Protein AF-A0A3M2CXJ6-F1 (afdb_monomer)

pLDDT: mean 92.72, std 13.23, range [37.94, 98.81]

Solvent-accessible surface area (backbone atoms only — not comparable to full-atom values): 7161 Å² total; per-residue (Å²): 132,84,82,73,80,77,73,52,71,66,56,50,36,44,52,50,25,51,58,73,36,70,80,52,50,74,66,39,34,52,48,42,59,43,48,59,60,47,29,74,76,61,33,61,68,56,45,49,51,52,21,53,75,66,29,71,60,44,24,52,55,46,47,53,51,49,18,51,52,35,27,74,78,70,71,37,85,49,70,73,50,70,68,58,48,51,53,52,56,74,72,40,53,72,69,54,46,49,51,52,50,54,49,49,48,59,37,42,58,34,29,30,52,43,26,47,55,56,46,53,55,50,60,57,62,65,74,77,114

Nearest PDB structures (foldseek):
  2zop-assembly3_E-2  TM=8.178E-01  e=4.642E-05  Thermus thermophilus HB8
  2zop-assembly3_C  TM=8.136E-01  e=1.076E-04  Thermus thermophilus HB8
  1us7-assembly1_B  TM=3.721E-01  e=5.343E-01  Homo sapiens

Secondary structure (DSSP, 8-state):
--------HHHHHHHHHHHHTTT--HHHHHHHHHHHHHHHHH-HHHHHHHHHHH-HHHHHHHHHHHHHHHHHHHS--S---HHHHHHHHHTS-HHHHHHHHHHHHHHHHHHHHHHHHHHHHHHHHHTT-

Structure (mmCIF, N/CA/C/O backbone):
data_AF-A0A3M2CXJ6-F1
#
_entry.id   AF-A0A3M2CXJ6-F1
#
loop_
_atom_site.group_PDB
_atom_site.id
_atom_site.type_symbol
_atom_site.label_atom_id
_atom_site.label_alt_id
_atom_site.label_comp_id
_atom_site.label_asym_id
_atom_site.label_entity_id
_atom_site.label_seq_id
_atom_site.pdbx_PDB_ins_code
_atom_site.Cartn_x
_atom_site.Cartn_y
_atom_site.Cartn_z
_atom_site.occupancy
_atom_site.B_iso_or_equiv
_atom_site.auth_seq_id
_atom_site.auth_comp_id
_atom_site.auth_asym_id
_atom_site.auth_atom_id
_atom_site.pdbx_PDB_model_num
ATOM 1 N N . MET A 1 1 ? -12.061 -36.307 -0.368 1.00 37.94 1 MET A N 1
ATOM 2 C CA . MET A 1 1 ? -11.128 -35.264 -0.844 1.00 37.94 1 MET A CA 1
ATOM 3 C C . MET A 1 1 ? -11.850 -33.934 -0.707 1.00 37.94 1 MET A C 1
ATOM 5 O O . MET A 1 1 ? -12.721 -33.657 -1.521 1.00 37.94 1 MET A O 1
ATOM 9 N N . GLU A 1 2 ? -11.607 -33.186 0.371 1.00 43.28 2 GLU A N 1
ATOM 10 C CA . GLU A 1 2 ? -12.202 -31.855 0.546 1.00 43.28 2 GLU A CA 1
ATOM 11 C C . GLU A 1 2 ? -11.704 -30.936 -0.572 1.00 43.28 2 GLU A C 1
ATOM 13 O O . GLU A 1 2 ? -10.521 -30.609 -0.655 1.00 43.28 2 GLU A O 1
ATOM 18 N N . GLN A 1 3 ? -12.611 -30.542 -1.464 1.00 47.91 3 GLN A N 1
ATOM 19 C CA . GLN A 1 3 ? -12.359 -29.476 -2.422 1.00 47.91 3 GLN A CA 1
ATOM 20 C C . GLN A 1 3 ? -12.360 -28.156 -1.645 1.00 47.91 3 GLN A C 1
ATOM 22 O O . GLN A 1 3 ? -13.399 -27.525 -1.470 1.00 47.91 3 GLN A O 1
ATOM 27 N N . GLY A 1 4 ? -11.198 -27.760 -1.122 1.00 53.69 4 GLY A N 1
ATOM 28 C CA . GLY A 1 4 ? -11.028 -26.458 -0.484 1.00 53.69 4 GLY A CA 1
ATOM 29 C C . GLY A 1 4 ? -11.356 -25.348 -1.482 1.00 53.69 4 GLY A C 1
ATOM 30 O O . GLY A 1 4 ? -10.708 -25.229 -2.524 1.00 53.69 4 GLY A O 1
ATOM 31 N N . HIS A 1 5 ? -12.382 -24.549 -1.189 1.00 65.19 5 HIS A N 1
ATOM 32 C CA . HIS A 1 5 ? -12.822 -23.456 -2.051 1.00 65.19 5 HIS A CA 1
ATOM 33 C C . HIS A 1 5 ? -11.686 -22.432 -2.215 1.00 65.19 5 HIS A C 1
ATOM 35 O O . HIS A 1 5 ? -11.360 -21.685 -1.290 1.00 65.19 5 HIS A O 1
ATOM 41 N N . ARG A 1 6 ? -11.043 -22.404 -3.391 1.00 83.19 6 ARG A N 1
ATOM 42 C CA . ARG A 1 6 ? -9.969 -21.446 -3.683 1.00 83.19 6 ARG A CA 1
ATOM 43 C C . ARG A 1 6 ? -10.575 -20.048 -3.763 1.00 83.19 6 ARG A C 1
ATOM 45 O O . ARG A 1 6 ? -11.289 -19.740 -4.712 1.00 83.19 6 ARG A O 1
ATOM 52 N N . LEU A 1 7 ? -10.250 -19.198 -2.789 1.00 91.19 7 LEU A N 1
ATOM 53 C CA . LEU A 1 7 ? -10.690 -17.803 -2.778 1.00 91.19 7 LEU A CA 1
ATOM 54 C C . LEU A 1 7 ? -10.296 -17.090 -4.081 1.00 91.19 7 LEU A C 1
ATOM 56 O O . LEU A 1 7 ? -9.210 -17.301 -4.631 1.00 91.19 7 LEU A O 1
ATOM 60 N N . THR A 1 8 ? -11.156 -16.196 -4.552 1.00 95.75 8 THR A N 1
ATOM 61 C CA . THR A 1 8 ? -10.836 -15.251 -5.629 1.00 95.75 8 THR A CA 1
ATOM 62 C C . THR A 1 8 ? -9.797 -14.227 -5.159 1.00 95.75 8 THR A C 1
ATOM 64 O O . THR A 1 8 ? -9.539 -14.072 -3.963 1.00 95.75 8 THR A O 1
ATOM 67 N N . LEU A 1 9 ? -9.167 -13.506 -6.093 1.00 96.50 9 LEU A N 1
ATOM 68 C CA . LEU A 1 9 ? -8.219 -12.449 -5.722 1.00 96.50 9 LEU A CA 1
ATOM 69 C C . LEU A 1 9 ? -8.905 -11.302 -4.961 1.00 96.50 9 LEU A C 1
ATOM 71 O O . LEU A 1 9 ? -8.332 -10.795 -4.004 1.00 96.50 9 LEU A O 1
ATOM 75 N N . GLU A 1 10 ? -10.143 -10.957 -5.323 1.00 97.50 10 GLU A N 1
ATOM 76 C CA . GLU A 1 10 ? -10.947 -9.967 -4.593 1.00 97.50 10 GLU A CA 1
ATOM 77 C C . GLU A 1 10 ? -11.219 -10.402 -3.150 1.00 97.50 10 GLU A C 1
ATOM 79 O O . GLU A 1 10 ? -10.995 -9.627 -2.225 1.00 97.50 10 GLU A O 1
ATOM 84 N N . GLN A 1 11 ? -11.613 -11.663 -2.935 1.00 97.19 11 GLN A N 1
ATOM 85 C CA . GLN A 1 11 ? -11.812 -12.195 -1.583 1.00 97.19 11 GLN A CA 1
ATOM 86 C C . GLN A 1 11 ? -10.518 -12.168 -0.761 1.00 97.19 11 GLN A C 1
ATOM 88 O O . GLN A 1 11 ? -10.562 -11.820 0.415 1.00 97.19 11 GLN A O 1
ATOM 93 N N . ARG A 1 12 ? -9.361 -12.470 -1.369 1.00 97.38 12 ARG A N 1
ATOM 94 C CA . ARG A 1 12 ? -8.065 -12.367 -0.675 1.00 97.38 12 ARG A CA 1
ATOM 95 C C . ARG A 1 12 ? -7.719 -10.927 -0.293 1.00 97.38 12 ARG A C 1
ATOM 97 O O . ARG A 1 12 ? -7.296 -10.706 0.836 1.00 97.38 12 ARG A O 1
ATOM 104 N N . ARG A 1 13 ? -7.926 -9.956 -1.193 1.00 98.44 13 ARG A N 1
ATOM 105 C CA . ARG A 1 13 ? -7.715 -8.524 -0.901 1.00 98.44 13 ARG A CA 1
ATOM 106 C C . ARG A 1 13 ? -8.597 -8.069 0.255 1.00 98.44 13 ARG A C 1
ATOM 108 O O . ARG A 1 13 ? -8.106 -7.448 1.190 1.00 98.44 13 ARG A O 1
ATOM 115 N N . ALA A 1 14 ? -9.882 -8.419 0.206 1.00 97.75 14 ALA A N 1
ATOM 116 C CA . ALA A 1 14 ? -10.842 -8.098 1.253 1.00 97.75 14 ALA A CA 1
ATOM 117 C C . ALA A 1 14 ? -10.448 -8.719 2.603 1.00 97.75 14 ALA A C 1
ATOM 119 O O . ALA A 1 14 ? -10.467 -8.025 3.618 1.00 97.75 14 ALA A O 1
ATOM 120 N N . GLN A 1 15 ? -10.055 -9.998 2.617 1.00 97.44 15 GLN A N 1
ATOM 121 C CA . GLN A 1 15 ? -9.644 -10.706 3.830 1.00 97.44 15 GLN A CA 1
ATOM 122 C C . GLN A 1 15 ? -8.379 -10.103 4.451 1.00 97.44 15 GLN A C 1
ATOM 124 O O . GLN A 1 15 ? -8.347 -9.878 5.660 1.00 97.44 15 GLN A O 1
ATOM 129 N N . ASP A 1 16 ? -7.355 -9.817 3.644 1.00 98.00 16 ASP A N 1
ATOM 130 C CA . ASP A 1 16 ? -6.119 -9.210 4.140 1.00 98.00 16 ASP A CA 1
ATOM 131 C C . ASP A 1 16 ? -6.369 -7.785 4.654 1.00 98.00 16 ASP A C 1
ATOM 133 O O . ASP A 1 16 ? -6.044 -7.483 5.801 1.00 98.00 16 ASP A O 1
ATOM 137 N N . ALA A 1 17 ? -7.063 -6.945 3.878 1.00 98.12 17 ALA A N 1
ATOM 138 C CA . ALA A 1 17 ? -7.460 -5.603 4.303 1.00 98.12 17 ALA A CA 1
ATOM 139 C C . ALA A 1 17 ? -8.255 -5.622 5.622 1.00 98.12 17 ALA A C 1
ATOM 141 O O . ALA A 1 17 ? -8.004 -4.808 6.514 1.00 98.12 17 ALA A O 1
ATOM 142 N N . TRP A 1 18 ? -9.182 -6.576 5.771 1.00 97.44 18 TRP A N 1
ATOM 143 C CA . TRP A 1 18 ? -9.934 -6.794 7.005 1.00 97.44 18 TRP A CA 1
ATOM 144 C C . TRP A 1 18 ? -9.048 -7.256 8.161 1.00 97.44 18 TRP A C 1
ATOM 146 O O . TRP A 1 18 ? -9.307 -6.886 9.297 1.00 97.44 18 TRP A O 1
ATOM 156 N N . ALA A 1 19 ? -7.998 -8.039 7.943 1.00 96.81 19 ALA A N 1
ATOM 157 C CA . ALA A 1 19 ? -7.074 -8.384 9.022 1.00 96.81 19 ALA A CA 1
ATOM 158 C C . ALA A 1 19 ? -6.225 -7.166 9.434 1.00 96.81 19 ALA A C 1
ATOM 160 O O . ALA A 1 19 ? -6.147 -6.824 10.614 1.00 96.81 19 ALA A O 1
ATOM 161 N N . LYS A 1 20 ? -5.638 -6.459 8.461 1.00 96.38 20 LYS A N 1
ATOM 162 C CA . LYS A 1 20 ? -4.698 -5.353 8.698 1.00 96.38 20 LYS A CA 1
ATOM 163 C C . LYS A 1 20 ? -5.314 -4.159 9.427 1.00 96.38 20 LYS A C 1
ATOM 165 O O . LYS A 1 20 ? -4.639 -3.541 10.249 1.00 96.38 20 LYS A O 1
ATOM 170 N N . CYS A 1 21 ? -6.592 -3.861 9.182 1.00 96.38 21 CYS A N 1
ATOM 171 C CA . CYS A 1 21 ? -7.261 -2.706 9.782 1.00 96.38 21 CYS A CA 1
ATOM 172 C C . CYS A 1 21 ? -7.885 -2.965 11.168 1.00 96.38 21 CYS A C 1
ATOM 174 O O . CYS A 1 21 ? -8.658 -2.137 11.651 1.00 96.38 21 CYS A O 1
ATOM 176 N N . GLN A 1 22 ? -7.600 -4.101 11.824 1.00 94.81 22 GLN A N 1
ATOM 177 C CA . GLN A 1 22 ? -8.232 -4.484 13.100 1.00 94.81 22 GLN A CA 1
ATOM 178 C C . GLN A 1 22 ? -8.090 -3.428 14.195 1.00 94.81 22 GLN A C 1
ATOM 180 O O . GLN A 1 22 ? -9.060 -3.144 14.894 1.00 94.81 22 GLN A O 1
ATOM 185 N N . GLN A 1 23 ? -6.915 -2.815 14.298 1.00 91.31 23 GLN A N 1
ATOM 186 C CA . GLN A 1 23 ? -6.594 -1.839 15.340 1.00 91.31 23 GLN A CA 1
ATOM 187 C C . GLN A 1 23 ? -6.500 -0.404 14.809 1.00 91.31 23 GLN A C 1
ATOM 189 O O . GLN A 1 23 ? -6.047 0.491 15.514 1.00 91.31 23 GLN A O 1
ATOM 194 N N . TYR A 1 24 ? -6.933 -0.157 13.570 1.00 96.44 24 TYR A N 1
ATOM 195 C CA . TYR A 1 24 ? -6.828 1.170 12.967 1.00 96.44 24 TYR A CA 1
ATOM 196 C C . TYR A 1 24 ? -7.587 2.217 13.779 1.00 96.44 24 TYR A C 1
ATOM 198 O O . TYR A 1 24 ? -8.724 2.006 14.182 1.00 96.44 24 TYR A O 1
ATOM 206 N N . THR A 1 25 ? -6.984 3.375 13.988 1.00 95.38 25 THR A N 1
ATOM 207 C CA . THR A 1 25 ? -7.684 4.558 14.506 1.00 95.38 25 THR A CA 1
ATOM 208 C C . THR A 1 25 ? -8.257 5.383 13.350 1.00 95.38 25 THR A C 1
ATOM 210 O O . THR A 1 25 ? -8.008 5.096 12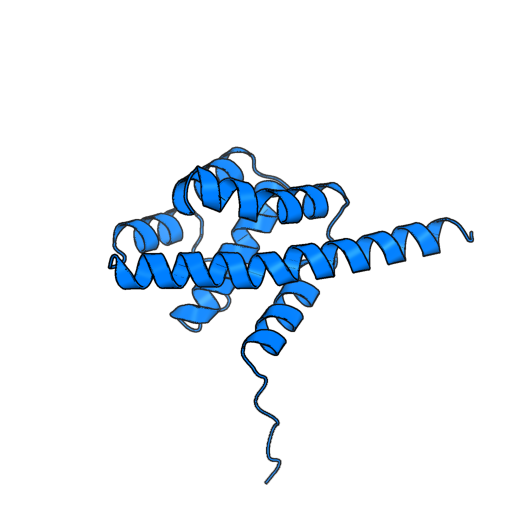.175 1.00 95.38 25 THR A O 1
ATOM 213 N N . LYS A 1 26 ? -8.989 6.454 13.670 1.00 95.12 26 LYS A N 1
ATOM 214 C CA . LYS A 1 26 ? -9.473 7.429 12.680 1.00 95.12 26 LYS A CA 1
ATOM 215 C C . LYS A 1 26 ? -8.345 8.000 11.809 1.00 95.12 26 LYS A C 1
ATOM 217 O O . LYS A 1 26 ? -8.548 8.227 10.620 1.00 95.12 26 LYS A O 1
ATOM 222 N N . GLU A 1 27 ? -7.153 8.177 12.378 1.00 97.19 27 GLU A N 1
ATOM 223 C CA . GLU A 1 27 ? -5.965 8.631 11.649 1.00 97.19 27 GLU A CA 1
ATOM 224 C C . GLU A 1 27 ? -5.581 7.655 10.527 1.00 97.19 27 GLU A C 1
ATOM 226 O O . GLU A 1 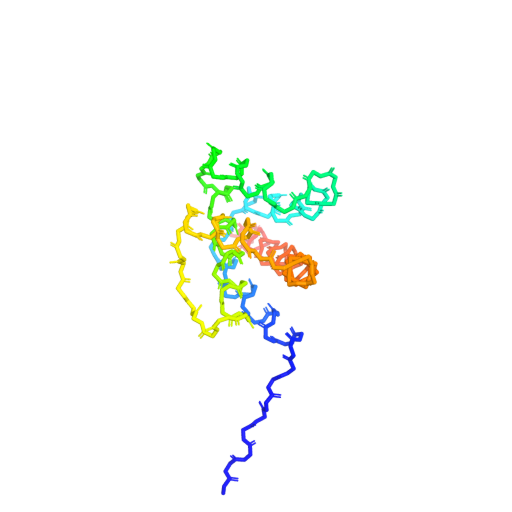27 ? -5.488 8.050 9.366 1.00 97.19 27 GLU A O 1
ATOM 231 N N . HIS A 1 28 ? -5.479 6.361 10.841 1.00 98.31 28 HIS A N 1
ATOM 232 C CA . HIS A 1 28 ? -5.169 5.317 9.862 1.00 98.31 28 HIS A CA 1
ATOM 233 C C . HIS A 1 28 ? -6.223 5.238 8.746 1.00 98.31 28 HIS A C 1
ATOM 235 O O . HIS A 1 28 ? -5.885 5.064 7.577 1.00 98.31 28 HIS A O 1
ATOM 241 N N . VAL A 1 29 ? -7.510 5.402 9.085 1.00 97.56 29 VAL A N 1
ATOM 242 C CA . VAL A 1 29 ? -8.603 5.440 8.095 1.00 97.56 29 VAL A CA 1
ATOM 243 C C . VAL A 1 29 ? -8.439 6.616 7.136 1.00 97.56 29 VAL A C 1
ATOM 245 O O . VAL A 1 29 ? -8.606 6.447 5.928 1.00 97.56 29 VAL A O 1
ATOM 248 N N . ASN A 1 30 ? -8.121 7.804 7.655 1.00 98.12 30 ASN A N 1
ATOM 249 C CA . ASN A 1 30 ? -7.925 8.996 6.831 1.00 98.12 30 ASN A CA 1
ATOM 250 C C . ASN A 1 30 ? -6.741 8.819 5.875 1.00 98.12 30 ASN A C 1
ATOM 252 O O . ASN A 1 30 ? -6.863 9.138 4.693 1.00 98.12 30 ASN A O 1
ATOM 256 N N . ILE A 1 31 ? -5.647 8.224 6.353 1.00 98.62 31 ILE A N 1
ATOM 257 C CA . ILE A 1 31 ? -4.487 7.880 5.523 1.00 98.62 31 ILE A CA 1
ATOM 258 C C . ILE A 1 31 ? -4.895 6.886 4.431 1.00 98.62 31 ILE A C 1
ATOM 260 O O . ILE A 1 31 ? -4.715 7.171 3.249 1.00 98.62 31 ILE A O 1
ATOM 264 N N . ALA A 1 32 ? -5.540 5.769 4.785 1.00 98.19 32 ALA A N 1
ATOM 265 C CA . ALA A 1 32 ? -5.995 4.766 3.818 1.00 98.19 32 ALA A CA 1
ATOM 266 C C . ALA A 1 32 ? -6.941 5.345 2.744 1.00 98.19 32 ALA A C 1
ATOM 268 O O . ALA A 1 32 ? -6.926 4.901 1.595 1.00 98.19 32 ALA A O 1
ATOM 269 N N . LYS A 1 33 ? -7.753 6.355 3.091 1.00 98.00 33 LYS A N 1
ATOM 270 C CA . LYS A 1 33 ? -8.598 7.093 2.137 1.00 98.00 33 LYS A CA 1
ATOM 271 C C . LYS A 1 33 ? -7.795 8.009 1.210 1.00 98.00 33 LYS A C 1
ATOM 273 O O . LYS A 1 33 ? -8.184 8.151 0.052 1.00 98.00 33 LYS A O 1
ATOM 278 N N . ALA A 1 34 ? -6.716 8.614 1.701 1.00 98.31 34 ALA A N 1
ATOM 279 C CA . ALA A 1 34 ? -5.901 9.574 0.961 1.00 98.31 34 ALA A CA 1
ATOM 280 C C . ALA A 1 34 ? -4.901 8.911 -0.003 1.00 98.31 34 ALA A C 1
ATOM 282 O O . ALA A 1 34 ? -4.712 9.408 -1.115 1.00 98.31 34 ALA A O 1
ATOM 283 N N . LEU A 1 35 ? -4.294 7.780 0.383 1.00 98.38 35 LEU A N 1
ATOM 284 C CA . LEU A 1 35 ? -3.209 7.151 -0.383 1.00 98.38 35 LEU A CA 1
ATOM 285 C C . LEU A 1 35 ? -3.528 6.895 -1.868 1.00 98.38 35 LEU A C 1
ATOM 287 O O . LEU A 1 35 ? -2.665 7.199 -2.687 1.00 98.38 35 LEU A O 1
ATOM 291 N N . PRO A 1 36 ? -4.723 6.416 -2.277 1.00 98.38 36 PRO A N 1
ATOM 292 C CA . PRO A 1 36 ? -5.024 6.247 -3.699 1.00 98.38 36 PRO A CA 1
ATOM 293 C C . PRO A 1 36 ? -4.891 7.548 -4.503 1.00 98.38 36 PRO A C 1
ATOM 295 O O . PRO A 1 36 ? -4.299 7.555 -5.575 1.00 98.38 36 PRO A O 1
ATOM 298 N N . ALA A 1 37 ? -5.396 8.669 -3.987 1.00 98.31 37 ALA A N 1
ATOM 299 C CA . ALA A 1 37 ? -5.283 9.941 -4.696 1.00 98.31 37 ALA A CA 1
ATOM 300 C C . ALA A 1 37 ? -3.821 10.412 -4.771 1.00 98.31 37 ALA A C 1
ATOM 302 O O . ALA A 1 37 ? -3.374 10.866 -5.820 1.00 98.31 37 ALA A O 1
ATOM 303 N N . LEU A 1 38 ? -3.057 10.239 -3.688 1.00 98.50 38 LEU A N 1
ATOM 304 C CA . LEU A 1 38 ? -1.634 10.583 -3.663 1.00 98.50 38 LEU A CA 1
ATOM 305 C C . LEU A 1 38 ? -0.827 9.744 -4.665 1.00 98.50 38 LEU A C 1
ATOM 307 O O . LEU A 1 38 ? -0.025 10.293 -5.414 1.00 98.50 38 LEU A O 1
ATOM 311 N N . ILE A 1 39 ? -1.071 8.429 -4.736 1.00 98.62 39 ILE A N 1
ATOM 312 C CA . ILE A 1 39 ? -0.364 7.536 -5.671 1.00 98.62 39 ILE A CA 1
ATOM 313 C C . ILE A 1 39 ? -0.702 7.910 -7.113 1.00 98.62 39 ILE A C 1
ATOM 315 O O . ILE A 1 39 ? 0.177 7.891 -7.968 1.00 98.62 39 ILE A O 1
ATOM 319 N N . MET A 1 40 ? -1.952 8.279 -7.392 1.00 97.56 40 MET A N 1
ATOM 320 C CA . MET A 1 40 ? -2.366 8.713 -8.726 1.00 97.56 40 MET A CA 1
ATOM 321 C C . MET A 1 40 ? -1.656 9.999 -9.174 1.00 97.56 40 MET A C 1
ATOM 323 O O . MET A 1 40 ? -1.319 10.120 -10.347 1.00 97.56 40 MET A O 1
ATOM 327 N N . ASN A 1 41 ? -1.404 10.932 -8.252 1.00 97.88 41 ASN A N 1
ATOM 328 C CA . ASN A 1 41 ? -0.822 12.239 -8.569 1.00 97.88 41 ASN A CA 1
ATOM 329 C C . ASN A 1 41 ? 0.715 12.249 -8.564 1.00 97.88 41 ASN A C 1
ATOM 331 O O . ASN A 1 41 ? 1.323 12.996 -9.324 1.00 97.88 41 ASN A O 1
ATOM 335 N N . SER A 1 42 ? 1.338 11.444 -7.702 1.00 97.25 42 SER A N 1
ATOM 336 C CA . SER A 1 42 ? 2.785 11.493 -7.432 1.00 97.25 42 SER A CA 1
ATOM 337 C C . SER A 1 42 ? 3.508 10.169 -7.708 1.00 97.25 42 SER A C 1
ATOM 339 O O . SER A 1 42 ? 4.734 10.115 -7.742 1.00 97.25 42 SER A O 1
ATOM 341 N N . GLY A 1 43 ? 2.772 9.083 -7.941 1.00 97.94 43 GLY A N 1
ATOM 342 C CA . GLY A 1 43 ? 3.329 7.750 -8.155 1.00 97.94 43 GLY A CA 1
ATOM 343 C C . GLY A 1 43 ? 3.588 6.976 -6.859 1.00 97.94 43 GLY A C 1
ATOM 344 O O . GLY A 1 43 ? 3.737 7.536 -5.773 1.00 97.94 43 GLY A O 1
ATOM 345 N N . LEU A 1 44 ? 3.644 5.646 -6.982 1.00 98.62 44 LEU A N 1
ATOM 346 C CA . LEU A 1 44 ? 3.741 4.725 -5.845 1.00 98.62 44 LEU A CA 1
ATOM 347 C C . LEU A 1 44 ? 4.991 4.972 -4.992 1.00 98.62 44 LEU A C 1
ATOM 349 O O . LEU A 1 44 ? 4.885 5.109 -3.776 1.00 98.62 44 LEU A O 1
ATOM 353 N N . MET A 1 45 ? 6.162 5.059 -5.624 1.00 98.50 45 MET A N 1
ATOM 354 C CA . MET A 1 45 ? 7.436 5.221 -4.917 1.00 98.50 45 MET A CA 1
ATOM 355 C C . MET A 1 45 ? 7.508 6.512 -4.096 1.00 98.50 45 MET A C 1
ATOM 357 O O . MET A 1 45 ? 7.923 6.471 -2.940 1.00 98.50 45 MET A O 1
ATOM 361 N N . GLN A 1 46 ? 7.061 7.644 -4.651 1.00 98.62 46 GLN A N 1
ATOM 362 C CA . GLN A 1 46 ? 7.080 8.925 -3.932 1.00 98.62 46 GLN A CA 1
ATOM 363 C C . GLN A 1 46 ? 6.168 8.889 -2.703 1.00 98.62 46 GLN A C 1
ATOM 365 O O . GLN A 1 46 ? 6.533 9.382 -1.640 1.00 98.62 46 GLN A O 1
ATOM 370 N N . VAL A 1 47 ? 5.001 8.251 -2.819 1.00 98.75 47 VAL A N 1
ATOM 371 C CA . VAL A 1 47 ? 4.066 8.122 -1.697 1.00 98.75 47 VAL A CA 1
ATOM 372 C C . VAL A 1 47 ? 4.587 7.177 -0.620 1.00 98.75 47 VAL A C 1
ATOM 374 O O . VAL A 1 47 ? 4.411 7.461 0.563 1.00 98.75 47 VAL A O 1
ATOM 377 N N . LEU A 1 48 ? 5.248 6.078 -0.995 1.00 98.69 48 LEU A N 1
ATOM 378 C CA . LEU A 1 48 ? 5.891 5.193 -0.022 1.00 98.69 48 LEU A CA 1
ATOM 379 C C . LEU A 1 48 ? 7.013 5.916 0.732 1.00 98.69 48 LEU A C 1
ATOM 381 O O . LEU A 1 48 ? 7.084 5.787 1.951 1.00 98.69 48 LEU A O 1
ATOM 385 N N . ALA A 1 49 ? 7.830 6.715 0.038 1.00 98.69 49 ALA A N 1
ATOM 386 C CA . ALA A 1 49 ? 8.863 7.538 0.666 1.00 98.69 49 ALA A CA 1
ATOM 387 C C . ALA A 1 49 ? 8.267 8.579 1.626 1.00 98.69 49 ALA A C 1
ATOM 389 O O . ALA A 1 49 ? 8.705 8.680 2.769 1.00 98.69 49 ALA A O 1
ATOM 390 N N . PHE A 1 50 ? 7.209 9.277 1.204 1.00 98.62 50 PHE A N 1
ATOM 391 C CA . PHE A 1 50 ? 6.474 10.212 2.058 1.00 98.62 50 PHE A CA 1
ATOM 392 C C . PHE A 1 50 ? 5.933 9.539 3.327 1.00 98.62 50 PHE A C 1
ATOM 394 O O . PHE A 1 50 ? 6.056 10.083 4.423 1.00 98.62 50 PHE A O 1
ATOM 401 N N . CYS A 1 51 ? 5.335 8.350 3.204 1.00 98.69 51 CYS A N 1
ATOM 402 C CA . CYS A 1 51 ? 4.801 7.640 4.365 1.00 98.69 51 CYS A CA 1
ATOM 403 C C . CYS A 1 51 ? 5.906 7.211 5.334 1.00 98.69 51 CYS A C 1
ATOM 405 O O . CYS A 1 51 ? 5.720 7.322 6.546 1.00 98.69 51 CYS A O 1
ATOM 407 N N . HIS A 1 52 ? 7.042 6.768 4.794 1.00 98.56 52 HIS A N 1
ATOM 408 C CA . HIS A 1 52 ? 8.204 6.380 5.579 1.00 98.56 52 HIS A CA 1
ATOM 409 C C . HIS A 1 52 ? 8.784 7.565 6.356 1.00 98.56 52 HIS A C 1
ATOM 411 O O . HIS A 1 52 ? 8.998 7.457 7.560 1.00 98.56 52 HIS A O 1
ATOM 417 N N . GLU A 1 53 ? 8.939 8.721 5.703 1.00 98.38 53 GLU A N 1
ATOM 418 C CA . GLU A 1 53 ? 9.387 9.961 6.349 1.00 98.38 53 GLU A CA 1
ATOM 419 C C . GLU A 1 53 ? 8.424 10.412 7.459 1.00 98.38 53 GLU A C 1
ATOM 421 O O . GLU A 1 53 ? 8.854 10.840 8.530 1.00 98.38 53 GLU A O 1
ATOM 426 N N . LYS A 1 54 ? 7.108 10.294 7.235 1.00 98.00 54 LYS A N 1
ATOM 427 C CA . LYS A 1 54 ? 6.096 10.648 8.241 1.00 98.00 54 LYS A CA 1
ATOM 428 C C . LYS A 1 54 ? 6.073 9.708 9.445 1.00 98.00 54 LYS A C 1
ATOM 430 O O . LYS A 1 54 ? 5.691 10.150 10.529 1.00 98.00 54 LYS A O 1
ATOM 435 N N . GLY A 1 55 ? 6.443 8.440 9.275 1.00 97.81 55 GLY A N 1
ATOM 436 C CA . GLY A 1 55 ? 6.401 7.451 10.348 1.00 97.81 55 GLY A CA 1
ATOM 437 C C . GLY A 1 55 ? 4.982 7.182 10.874 1.00 97.81 55 GLY A C 1
ATOM 438 O O . GLY A 1 55 ? 3.972 7.461 10.219 1.00 97.81 55 GLY A O 1
ATOM 439 N N . GLY A 1 56 ? 4.898 6.615 12.080 1.00 97.94 56 GLY A N 1
ATOM 440 C CA . GLY A 1 56 ? 3.639 6.419 12.807 1.00 97.94 56 GLY A CA 1
ATOM 441 C C . GLY A 1 56 ? 2.557 5.701 11.991 1.00 97.94 56 GLY A C 1
ATOM 442 O O . GLY A 1 56 ? 2.809 4.671 11.363 1.00 97.94 56 GLY A O 1
ATOM 443 N N . ALA A 1 57 ? 1.344 6.260 11.984 1.00 98.06 57 ALA A N 1
ATOM 444 C CA . ALA A 1 57 ? 0.211 5.697 11.252 1.00 98.06 57 ALA A CA 1
ATOM 445 C C . ALA A 1 57 ? 0.436 5.655 9.727 1.00 98.06 57 ALA A C 1
ATOM 447 O O . ALA A 1 57 ? -0.082 4.755 9.065 1.00 98.06 57 ALA A O 1
ATO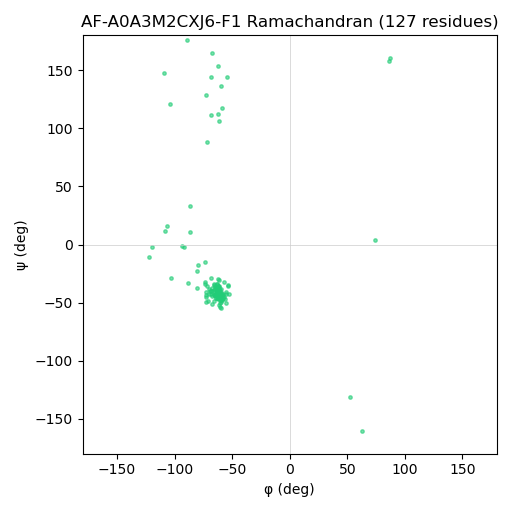M 448 N N . HIS A 1 58 ? 1.216 6.590 9.164 1.00 98.62 58 HIS A N 1
ATOM 449 C CA . HIS A 1 58 ? 1.527 6.594 7.731 1.00 98.62 58 HIS A CA 1
ATOM 450 C C . HIS A 1 58 ? 2.394 5.396 7.370 1.00 98.62 58 HIS A C 1
ATOM 452 O O . HIS A 1 58 ? 2.046 4.627 6.471 1.00 98.62 58 HIS A O 1
ATOM 458 N N . GLU A 1 59 ? 3.486 5.211 8.110 1.00 98.31 59 GLU A N 1
ATOM 459 C CA . GLU A 1 59 ? 4.402 4.106 7.859 1.00 98.31 59 GLU A CA 1
ATOM 460 C C . GLU A 1 59 ? 3.748 2.754 8.143 1.00 98.31 59 GLU A C 1
ATOM 462 O O . GLU A 1 59 ? 3.975 1.811 7.394 1.00 98.31 59 GLU A O 1
ATOM 467 N N . LEU A 1 60 ? 2.863 2.646 9.142 1.00 98.44 60 LEU A N 1
ATOM 468 C CA . LEU A 1 60 ? 2.135 1.398 9.379 1.00 98.44 60 LEU A CA 1
ATOM 469 C C . LEU A 1 60 ? 1.248 1.013 8.183 1.00 98.44 60 LEU A C 1
ATOM 471 O O . LEU A 1 60 ? 1.268 -0.137 7.740 1.00 98.44 60 LEU A O 1
ATOM 475 N N . VAL A 1 61 ? 0.477 1.959 7.635 1.00 98.56 61 VAL A N 1
ATOM 476 C CA . VAL A 1 61 ? -0.373 1.697 6.460 1.00 98.56 61 VAL A CA 1
ATOM 477 C C . VAL A 1 61 ? 0.492 1.349 5.240 1.00 98.56 61 VAL A C 1
ATOM 479 O O . VAL A 1 61 ? 0.182 0.401 4.513 1.00 98.56 61 VAL A O 1
ATOM 482 N N . ALA A 1 62 ? 1.600 2.068 5.031 1.00 98.50 62 ALA A N 1
ATOM 483 C CA . ALA A 1 62 ? 2.528 1.812 3.932 1.00 98.50 62 ALA A CA 1
ATOM 484 C C . ALA A 1 62 ? 3.231 0.453 4.059 1.00 98.50 62 ALA A C 1
ATOM 486 O O . ALA A 1 62 ? 3.292 -0.296 3.087 1.00 98.50 62 ALA A O 1
ATOM 487 N N . GLN A 1 63 ? 3.693 0.083 5.253 1.00 98.62 63 GLN A N 1
ATOM 488 C CA . GLN A 1 63 ? 4.252 -1.234 5.546 1.00 98.62 63 GLN A CA 1
ATOM 489 C C . GLN A 1 63 ? 3.260 -2.346 5.201 1.00 98.62 63 GLN A C 1
ATOM 491 O O . GLN A 1 63 ? 3.622 -3.324 4.551 1.00 98.62 63 GLN A O 1
ATOM 496 N N . GLN A 1 64 ? 1.997 -2.211 5.603 1.00 98.56 64 GLN A N 1
ATOM 497 C CA . GLN A 1 64 ? 0.986 -3.228 5.316 1.00 98.56 64 GLN A CA 1
ATOM 498 C C . GLN A 1 64 ? 0.710 -3.363 3.813 1.00 98.56 64 GLN A C 1
ATOM 500 O O . GLN A 1 64 ? 0.558 -4.485 3.327 1.00 98.56 64 GLN A O 1
ATOM 505 N N . LEU A 1 65 ? 0.746 -2.252 3.069 1.00 98.69 65 LEU A N 1
ATOM 506 C CA . LEU A 1 65 ? 0.715 -2.275 1.608 1.00 98.69 65 LEU A CA 1
ATOM 507 C C . LEU A 1 65 ? 1.937 -3.009 1.026 1.00 98.69 65 LEU A C 1
ATOM 509 O O . LEU A 1 65 ? 1.766 -3.871 0.164 1.00 98.69 65 LEU A O 1
ATOM 513 N N . ARG A 1 66 ? 3.158 -2.727 1.507 1.00 98.50 66 ARG A N 1
ATOM 514 C CA . ARG A 1 66 ? 4.383 -3.425 1.063 1.00 98.50 66 ARG A CA 1
ATOM 515 C C . ARG A 1 66 ? 4.300 -4.931 1.316 1.00 98.50 66 ARG A C 1
ATOM 517 O O . ARG A 1 66 ? 4.620 -5.712 0.423 1.00 98.50 66 ARG A O 1
ATOM 524 N N . ILE A 1 67 ? 3.802 -5.341 2.485 1.00 98.56 67 ILE A N 1
ATOM 525 C CA . ILE A 1 67 ? 3.577 -6.754 2.830 1.00 98.56 67 ILE A CA 1
ATOM 526 C C . ILE A 1 67 ? 2.599 -7.410 1.845 1.00 98.56 67 ILE A C 1
ATOM 528 O O . ILE A 1 67 ? 2.899 -8.484 1.322 1.00 98.56 67 ILE A O 1
ATOM 532 N N . TRP A 1 68 ? 1.457 -6.772 1.555 1.00 98.56 68 TRP A N 1
ATOM 533 C CA . TRP A 1 68 ? 0.484 -7.303 0.594 1.00 98.56 68 TRP A CA 1
ATOM 534 C C . TRP A 1 68 ? 1.098 -7.486 -0.798 1.00 98.56 68 TRP A C 1
ATOM 536 O O . TRP A 1 68 ? 0.945 -8.540 -1.420 1.00 98.56 68 TRP A O 1
ATOM 546 N N . LEU A 1 69 ? 1.821 -6.476 -1.283 1.00 98.44 69 LEU A 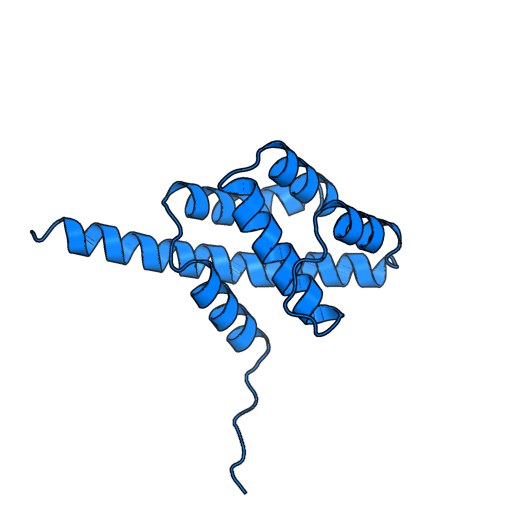N 1
ATOM 547 C CA . LEU A 1 69 ? 2.460 -6.518 -2.596 1.00 98.44 69 LEU A CA 1
ATOM 548 C C . LEU A 1 69 ? 3.542 -7.605 -2.648 1.00 98.44 69 LEU A C 1
ATOM 550 O O . LEU A 1 69 ? 3.573 -8.392 -3.594 1.00 98.44 69 LEU A O 1
ATOM 554 N N . ASN A 1 70 ? 4.366 -7.730 -1.607 1.00 97.81 70 ASN A N 1
ATOM 555 C CA . ASN A 1 70 ? 5.367 -8.790 -1.529 1.00 97.81 70 ASN A CA 1
ATOM 556 C C . ASN A 1 70 ? 4.723 -10.185 -1.538 1.00 97.81 70 ASN A C 1
ATOM 558 O O . ASN A 1 70 ? 5.155 -11.072 -2.274 1.00 97.81 70 ASN A O 1
ATOM 562 N N . TYR A 1 71 ? 3.625 -10.372 -0.804 1.00 97.38 71 TYR A N 1
ATOM 563 C CA . TYR A 1 71 ? 2.872 -11.621 -0.846 1.00 97.38 71 TYR A CA 1
ATOM 564 C C . TYR A 1 71 ? 2.310 -11.892 -2.245 1.00 97.38 71 TYR A C 1
ATOM 566 O O . TYR A 1 71 ? 2.400 -13.010 -2.755 1.00 97.38 71 TYR A O 1
ATOM 574 N N . ARG A 1 72 ? 1.758 -10.870 -2.902 1.00 97.44 72 ARG A N 1
ATOM 575 C CA . ARG A 1 72 ? 1.088 -11.020 -4.193 1.00 97.44 72 ARG A CA 1
ATOM 576 C C . ARG A 1 72 ? 2.032 -11.395 -5.332 1.00 97.44 72 ARG A C 1
ATOM 578 O O . ARG A 1 72 ? 1.605 -12.146 -6.216 1.00 97.44 72 ARG A O 1
ATOM 585 N N . PHE A 1 73 ? 3.243 -10.848 -5.337 1.00 96.44 73 PHE A N 1
ATOM 586 C CA . PHE A 1 73 ? 4.200 -11.017 -6.433 1.00 96.44 73 PHE A CA 1
ATOM 587 C C . PHE A 1 73 ? 5.310 -12.025 -6.114 1.00 96.44 73 PHE A C 1
ATOM 589 O O . PHE A 1 73 ? 5.758 -12.715 -7.022 1.00 96.44 73 PHE A O 1
ATOM 596 N N . ASN A 1 74 ? 5.670 -12.193 -4.837 1.00 95.44 74 ASN A N 1
ATOM 597 C CA . ASN A 1 74 ? 6.769 -13.065 -4.405 1.00 95.44 74 ASN A CA 1
ATOM 598 C C . ASN A 1 74 ? 6.324 -14.199 -3.461 1.00 95.44 74 ASN A C 1
ATOM 600 O O . ASN A 1 74 ? 7.144 -15.009 -3.037 1.00 95.44 74 ASN A O 1
ATOM 604 N N . GLY A 1 75 ? 5.040 -14.268 -3.086 1.00 93.81 75 GLY A N 1
ATOM 605 C CA . GLY A 1 75 ? 4.499 -15.317 -2.212 1.00 93.81 75 GLY A CA 1
ATOM 606 C C . GLY A 1 75 ? 4.884 -15.192 -0.732 1.00 93.81 75 GLY A C 1
ATOM 607 O O . GLY A 1 75 ? 4.521 -16.055 0.065 1.00 93.81 75 GLY A O 1
ATOM 608 N N . SER A 1 76 ? 5.590 -14.126 -0.340 1.00 93.56 76 SER A N 1
ATOM 609 C CA . SER A 1 76 ? 6.095 -13.926 1.022 1.00 93.56 76 SER A CA 1
ATOM 610 C C . SER A 1 76 ? 5.269 -12.898 1.794 1.00 93.56 76 SER A C 1
ATOM 612 O O . SER A 1 76 ? 5.189 -11.738 1.409 1.00 93.56 76 SER A O 1
ATOM 614 N N . ASN A 1 77 ? 4.689 -13.301 2.928 1.00 92.50 77 ASN A N 1
ATOM 615 C CA . ASN A 1 77 ? 3.909 -12.419 3.811 1.00 92.50 77 ASN A CA 1
ATOM 616 C C . ASN A 1 77 ? 4.787 -11.666 4.835 1.00 92.50 77 ASN A C 1
ATOM 618 O O . ASN A 1 77 ? 4.388 -11.454 5.980 1.00 92.50 77 ASN A O 1
ATOM 622 N N . ARG A 1 78 ? 6.021 -11.328 4.454 1.00 93.69 78 ARG A N 1
ATOM 623 C CA . ARG A 1 78 ? 6.973 -10.573 5.282 1.00 93.69 78 ARG A CA 1
ATOM 624 C C . ARG A 1 78 ? 7.154 -9.174 4.711 1.00 93.69 78 ARG A C 1
ATOM 626 O O . ARG A 1 78 ? 7.103 -9.001 3.492 1.00 93.69 78 ARG A O 1
ATOM 633 N N . ASP A 1 79 ? 7.398 -8.200 5.583 1.00 94.00 79 ASP A N 1
ATOM 634 C CA . ASP A 1 79 ? 7.882 -6.895 5.136 1.00 94.00 79 ASP A CA 1
ATOM 635 C C . ASP A 1 79 ? 9.342 -7.055 4.706 1.00 94.00 79 ASP A C 1
ATOM 637 O O . ASP A 1 79 ? 10.146 -7.612 5.454 1.00 94.00 79 ASP A O 1
ATOM 641 N N . LEU A 1 80 ? 9.671 -6.598 3.498 1.00 92.25 80 LEU A N 1
ATOM 642 C CA . LEU A 1 80 ? 11.062 -6.520 3.044 1.00 92.25 80 LEU A CA 1
ATOM 643 C C . LEU A 1 80 ? 11.807 -5.370 3.738 1.00 92.25 80 LEU A C 1
ATOM 645 O O . LEU A 1 80 ? 13.032 -5.332 3.712 1.00 92.25 80 LEU A O 1
ATOM 649 N N . GLY A 1 81 ? 11.069 -4.452 4.367 1.00 96.75 81 GLY A N 1
ATOM 650 C CA . GLY A 1 81 ? 11.585 -3.172 4.818 1.00 96.75 81 GLY A CA 1
ATOM 651 C C . GLY A 1 81 ? 11.493 -2.133 3.705 1.00 96.75 81 GLY A C 1
ATOM 652 O O . GLY A 1 81 ? 11.334 -2.458 2.526 1.00 96.75 81 GLY A O 1
ATOM 653 N N . PHE A 1 82 ? 11.552 -0.861 4.093 1.00 97.88 82 PHE A N 1
ATOM 654 C CA . PHE A 1 82 ? 11.395 0.254 3.164 1.00 97.88 82 PHE A CA 1
ATOM 655 C C . PHE A 1 82 ? 12.458 0.239 2.054 1.00 97.88 82 PHE A C 1
ATOM 657 O O . PHE A 1 82 ? 12.098 0.202 0.882 1.00 97.88 82 PHE A O 1
ATOM 664 N N . GLU A 1 83 ? 13.741 0.199 2.416 1.00 98.12 83 GLU A N 1
ATOM 665 C CA . GLU A 1 83 ? 14.862 0.297 1.469 1.00 98.12 83 GLU A CA 1
ATOM 666 C C . GLU A 1 83 ? 14.847 -0.833 0.431 1.00 98.12 83 GLU A C 1
ATOM 668 O O . GLU A 1 83 ? 14.738 -0.569 -0.765 1.00 98.12 83 GLU A O 1
ATOM 673 N N . ALA A 1 84 ? 14.806 -2.090 0.882 1.00 98.06 84 ALA A N 1
ATOM 674 C CA . ALA A 1 84 ? 14.776 -3.247 -0.013 1.00 98.06 84 ALA A CA 1
ATOM 675 C C . ALA A 1 84 ? 13.537 -3.265 -0.927 1.00 98.06 84 ALA A C 1
ATOM 677 O O . ALA A 1 84 ? 13.618 -3.668 -2.088 1.00 98.06 84 ALA A O 1
ATOM 678 N N . PHE A 1 85 ? 12.375 -2.813 -0.437 1.00 98.25 85 PHE A N 1
ATOM 679 C CA . PHE A 1 85 ? 11.183 -2.704 -1.281 1.00 98.25 85 PHE A CA 1
ATOM 680 C C . PHE A 1 85 ? 11.333 -1.602 -2.339 1.00 98.25 85 PHE A C 1
ATOM 682 O O . PHE A 1 85 ? 10.931 -1.795 -3.485 1.00 98.25 85 PHE A O 1
ATOM 689 N N . MET A 1 86 ? 11.924 -0.458 -1.986 1.00 98.56 86 MET A N 1
ATOM 690 C CA . MET A 1 86 ? 12.176 0.639 -2.926 1.00 98.56 86 MET A CA 1
ATOM 691 C C . MET A 1 86 ? 13.186 0.241 -4.006 1.00 98.56 86 MET A C 1
ATOM 693 O O . MET A 1 86 ? 12.949 0.512 -5.182 1.00 98.56 86 MET A O 1
ATOM 697 N N . GLU A 1 87 ? 14.262 -0.457 -3.642 1.00 98.44 87 GLU A N 1
ATOM 698 C CA . GLU A 1 87 ? 15.217 -1.027 -4.600 1.00 98.44 87 GLU A CA 1
ATOM 699 C C . GLU A 1 87 ? 14.556 -2.027 -5.548 1.00 98.44 87 GLU A C 1
ATOM 701 O O . GLU A 1 87 ? 14.801 -1.991 -6.757 1.00 98.44 87 GLU A O 1
ATOM 706 N N . ALA A 1 88 ? 13.669 -2.883 -5.035 1.00 97.81 88 ALA A N 1
ATOM 707 C CA . ALA A 1 88 ? 12.909 -3.803 -5.871 1.00 97.81 88 ALA A CA 1
ATOM 708 C C . ALA A 1 88 ? 12.020 -3.061 -6.886 1.00 97.81 88 ALA A C 1
ATOM 710 O O . ALA A 1 88 ? 11.928 -3.486 -8.035 1.00 97.81 88 ALA A O 1
ATOM 711 N N . LEU A 1 89 ? 11.404 -1.936 -6.498 1.00 98.06 89 LEU A N 1
ATOM 712 C CA . LEU A 1 89 ? 10.624 -1.101 -7.418 1.00 98.06 89 LEU A CA 1
ATOM 713 C C . LEU A 1 89 ? 11.497 -0.391 -8.463 1.00 98.06 89 LEU A C 1
ATOM 715 O O . LEU A 1 89 ? 11.098 -0.337 -9.623 1.00 98.06 89 LEU A O 1
ATOM 719 N N . MET A 1 90 ? 12.673 0.120 -8.081 1.00 97.69 90 MET A N 1
ATOM 720 C CA . MET A 1 90 ? 13.614 0.771 -9.010 1.00 97.69 90 MET A CA 1
ATOM 721 C C . MET A 1 90 ? 14.118 -0.182 -10.094 1.00 97.69 90 MET A C 1
ATOM 723 O O . MET A 1 90 ? 14.308 0.229 -11.235 1.00 97.69 90 MET A O 1
ATOM 727 N N . ASN A 1 91 ? 14.314 -1.451 -9.735 1.00 97.88 91 ASN A N 1
ATOM 728 C CA . ASN A 1 91 ? 14.808 -2.486 -10.640 1.00 97.88 91 ASN A CA 1
ATOM 729 C C . ASN A 1 91 ? 13.687 -3.262 -11.357 1.00 97.88 91 ASN A C 1
ATOM 731 O O . ASN A 1 91 ? 13.974 -4.144 -12.168 1.00 97.88 91 ASN A O 1
ATOM 735 N N . ALA A 1 92 ? 12.414 -2.968 -11.069 1.00 97.88 92 ALA A N 1
ATOM 736 C CA . ALA A 1 92 ? 11.286 -3.629 -11.712 1.00 97.88 92 ALA A CA 1
ATOM 737 C C . ALA A 1 92 ? 11.188 -3.236 -13.193 1.00 97.88 92 ALA A C 1
ATOM 739 O O . ALA A 1 92 ? 11.403 -2.082 -13.570 1.00 97.88 92 ALA A O 1
ATOM 740 N N . SER A 1 93 ? 10.781 -4.180 -14.047 1.00 98.19 93 SER A N 1
ATOM 741 C CA . SER A 1 93 ? 10.446 -3.836 -15.429 1.00 98.19 93 SER A CA 1
ATOM 742 C C . SER A 1 93 ? 9.254 -2.861 -15.459 1.00 98.19 93 SER A C 1
ATOM 744 O O . SER A 1 93 ? 8.405 -2.909 -14.563 1.00 98.19 93 SER A O 1
ATOM 746 N N . PRO A 1 94 ? 9.099 -2.016 -16.498 1.00 98.00 94 PRO A N 1
ATOM 747 C CA . PRO A 1 94 ? 7.952 -1.108 -16.597 1.00 98.00 94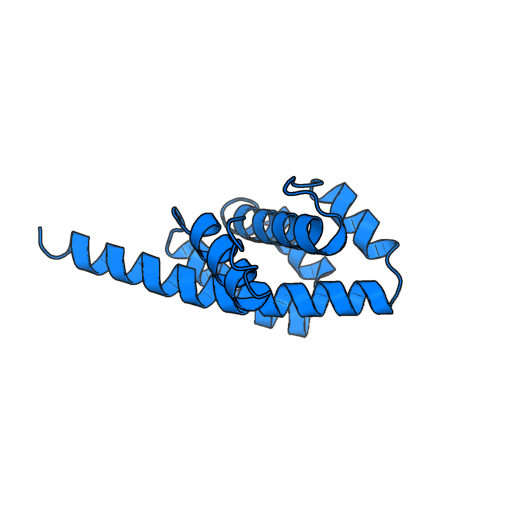 PRO A CA 1
ATOM 748 C C . PRO A 1 94 ? 6.595 -1.822 -16.484 1.00 98.00 94 PRO A C 1
ATOM 750 O O . PRO A 1 94 ? 5.659 -1.307 -15.871 1.00 98.00 94 PRO A O 1
ATOM 753 N N . ARG A 1 95 ? 6.499 -3.041 -17.034 1.00 98.19 95 ARG A N 1
ATOM 754 C CA . ARG A 1 95 ? 5.295 -3.877 -16.957 1.00 98.19 95 ARG A CA 1
ATOM 755 C C . ARG A 1 95 ? 5.021 -4.340 -15.528 1.00 98.19 95 ARG A C 1
ATOM 757 O O . ARG A 1 95 ? 3.875 -4.275 -15.082 1.00 98.19 95 ARG A O 1
ATOM 764 N N . ASP A 1 96 ? 6.052 -4.790 -14.819 1.00 98.25 96 ASP A N 1
ATOM 765 C CA . ASP A 1 96 ? 5.911 -5.253 -13.437 1.00 98.25 96 ASP A CA 1
ATOM 766 C C . ASP A 1 96 ? 5.578 -4.086 -12.510 1.00 98.25 96 ASP A C 1
ATOM 768 O O . ASP A 1 96 ? 4.649 -4.183 -11.711 1.00 98.25 96 ASP A O 1
ATOM 772 N N . TYR A 1 97 ? 6.241 -2.941 -12.682 1.00 98.38 97 TYR A N 1
ATOM 773 C CA . TYR A 1 97 ? 5.944 -1.725 -11.928 1.00 98.38 97 TYR A CA 1
ATOM 774 C C . TYR A 1 97 ? 4.489 -1.263 -12.122 1.00 98.38 97 TYR A C 1
ATOM 776 O O . TYR A 1 97 ? 3.800 -0.918 -11.154 1.00 98.38 97 TYR A O 1
ATOM 784 N N . GLN A 1 98 ? 3.970 -1.322 -13.354 1.00 98.38 98 GLN A N 1
ATOM 785 C CA . GLN A 1 98 ? 2.563 -1.032 -13.636 1.00 98.38 98 GLN A CA 1
ATOM 786 C C . GLN A 1 98 ? 1.621 -2.044 -12.964 1.00 98.38 98 GLN A C 1
ATOM 788 O O . GLN A 1 98 ? 0.597 -1.650 -12.396 1.00 98.38 98 GLN A O 1
ATOM 793 N N . ALA A 1 99 ? 1.955 -3.338 -12.995 1.00 98.62 99 ALA A N 1
ATOM 794 C CA . ALA A 1 99 ? 1.164 -4.382 -12.347 1.00 98.62 99 ALA A CA 1
ATOM 795 C C . ALA A 1 99 ? 1.127 -4.205 -10.820 1.00 98.62 99 ALA A C 1
ATOM 797 O O . ALA A 1 99 ? 0.054 -4.290 -10.220 1.00 98.62 99 ALA A O 1
ATOM 798 N N . ILE A 1 100 ? 2.269 -3.891 -10.204 1.00 98.62 100 ILE A N 1
ATOM 799 C CA . ILE A 1 100 ? 2.398 -3.599 -8.771 1.00 98.62 100 ILE A CA 1
ATOM 800 C C . ILE A 1 100 ? 1.571 -2.366 -8.399 1.00 98.62 100 ILE A C 1
ATOM 802 O O . ILE A 1 100 ? 0.799 -2.405 -7.442 1.00 98.62 100 ILE A O 1
ATOM 806 N N . THR A 1 101 ? 1.665 -1.293 -9.185 1.00 98.56 101 THR A N 1
ATOM 807 C CA . THR A 1 101 ? 0.888 -0.065 -8.959 1.00 98.56 101 THR A CA 1
ATOM 808 C C . THR A 1 101 ? -0.619 -0.328 -9.072 1.00 98.56 101 THR A C 1
ATOM 810 O O . THR A 1 101 ? -1.400 0.116 -8.231 1.00 98.56 101 THR A O 1
ATOM 813 N N . THR A 1 102 ? -1.041 -1.113 -10.065 1.00 98.69 102 THR A N 1
ATOM 814 C CA . THR A 1 102 ? -2.449 -1.511 -10.242 1.00 98.69 102 THR A CA 1
ATOM 815 C C . THR A 1 102 ? -2.949 -2.348 -9.061 1.00 98.69 102 THR A C 1
ATOM 817 O O . THR A 1 102 ? -4.047 -2.118 -8.548 1.00 98.69 102 THR A O 1
ATOM 820 N N . GLU A 1 103 ? -2.141 -3.296 -8.584 1.00 98.81 103 GLU A N 1
ATOM 821 C CA . GLU A 1 103 ? -2.460 -4.092 -7.400 1.00 98.81 103 GLU A CA 1
ATOM 822 C C . GLU A 1 103 ? -2.558 -3.226 -6.136 1.00 98.81 103 GLU A C 1
ATOM 824 O O . GLU A 1 103 ? -3.478 -3.423 -5.338 1.00 98.81 103 GLU A O 1
ATOM 829 N N . ALA A 1 104 ? -1.671 -2.238 -5.975 1.00 98.81 104 ALA A N 1
ATOM 830 C CA . ALA A 1 104 ? -1.702 -1.312 -4.848 1.00 98.81 104 ALA A CA 1
ATOM 831 C C . ALA A 1 104 ? -3.038 -0.559 -4.782 1.00 98.81 104 ALA A C 1
ATOM 833 O O . ALA A 1 104 ? -3.674 -0.518 -3.727 1.00 98.81 104 ALA A O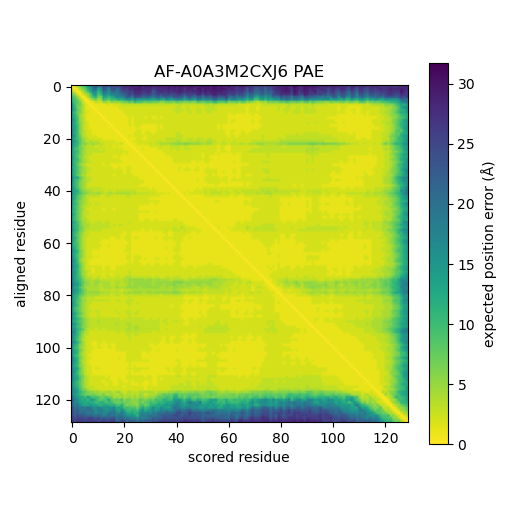 1
ATOM 834 N N . PHE A 1 105 ? -3.524 -0.040 -5.915 1.00 98.81 105 PHE A N 1
ATOM 835 C CA . PHE A 1 105 ? -4.844 0.591 -5.986 1.00 98.81 105 PHE A CA 1
ATOM 836 C C . PHE A 1 105 ? -5.981 -0.370 -5.631 1.00 98.81 105 PHE A C 1
ATOM 838 O O . PHE A 1 105 ? -6.883 -0.007 -4.870 1.00 98.81 105 PHE A O 1
ATOM 845 N N . ALA A 1 106 ? -5.946 -1.592 -6.167 1.00 98.75 106 ALA A N 1
ATOM 846 C CA . ALA A 1 106 ? -6.988 -2.582 -5.927 1.00 98.75 106 ALA A CA 1
ATOM 847 C C . ALA A 1 106 ? -7.077 -2.975 -4.445 1.00 98.75 106 ALA A C 1
ATOM 849 O O . ALA A 1 106 ? -8.175 -3.078 -3.898 1.00 98.75 106 ALA A O 1
ATOM 850 N N . TRP A 1 107 ? -5.938 -3.141 -3.772 1.00 98.75 107 TRP A N 1
ATOM 851 C CA . TRP A 1 107 ? -5.908 -3.444 -2.344 1.00 98.75 107 TRP A CA 1
ATOM 852 C C . TRP A 1 107 ? -6.292 -2.237 -1.479 1.00 98.75 107 TRP A C 1
ATOM 854 O O . TRP A 1 107 ? -7.135 -2.369 -0.590 1.00 98.75 107 TRP A O 1
ATOM 864 N N . LEU A 1 108 ? -5.787 -1.034 -1.781 1.00 98.69 108 LEU A N 1
ATOM 865 C CA . LEU A 1 108 ? -6.149 0.186 -1.043 1.00 98.69 108 LEU A CA 1
ATOM 866 C C . LEU A 1 108 ? -7.647 0.511 -1.141 1.00 98.69 108 LEU A C 1
ATOM 868 O O . LEU A 1 108 ? -8.230 1.038 -0.190 1.00 98.69 108 LEU A O 1
ATOM 872 N N . LYS A 1 109 ? -8.303 0.156 -2.256 1.00 98.12 109 LYS A N 1
ATOM 873 C CA . LYS A 1 109 ? -9.766 0.243 -2.394 1.00 98.12 109 LYS A CA 1
ATOM 874 C C . LYS A 1 109 ? -10.489 -0.594 -1.334 1.00 98.12 109 LYS A C 1
ATOM 876 O O . LYS A 1 109 ? -11.474 -0.111 -0.775 1.00 98.12 109 LYS A O 1
ATOM 881 N N . TRP A 1 110 ? -10.012 -1.806 -1.053 1.00 98.56 110 TRP A N 1
ATOM 882 C CA . TRP A 1 110 ? -10.562 -2.652 0.008 1.00 98.56 110 TRP A CA 1
ATOM 883 C C . TRP A 1 110 ? -10.191 -2.127 1.393 1.00 98.56 110 TRP A C 1
ATOM 885 O O . TRP A 1 110 ? -11.075 -1.995 2.239 1.00 98.56 110 TRP A O 1
ATOM 895 N N . LEU A 1 111 ? -8.929 -1.738 1.610 1.00 98.56 111 LEU A N 1
ATOM 896 C CA . LEU A 1 111 ? -8.470 -1.203 2.895 1.00 98.56 111 LEU A CA 1
ATOM 897 C C . LEU A 1 111 ? -9.307 -0.003 3.343 1.00 98.56 111 LEU A C 1
ATOM 899 O O . LEU A 1 111 ? -9.819 -0.008 4.461 1.00 98.56 111 LEU A O 1
ATOM 903 N N . ARG A 1 112 ? -9.519 0.996 2.475 1.00 96.88 112 ARG A N 1
ATOM 904 C CA . ARG A 1 112 ? -10.298 2.192 2.838 1.00 96.88 112 ARG A CA 1
ATOM 905 C C . ARG A 1 112 ? -11.749 1.863 3.214 1.00 96.88 112 ARG A C 1
ATOM 907 O O . ARG A 1 112 ? -12.300 2.505 4.108 1.00 96.88 112 ARG A O 1
ATOM 914 N N . GLN A 1 113 ? -12.371 0.884 2.547 1.00 96.50 113 GLN A N 1
ATOM 915 C CA . GLN A 1 113 ? -13.757 0.478 2.806 1.00 96.50 113 GLN A CA 1
ATOM 916 C C . GLN A 1 113 ? -13.860 -0.290 4.128 1.00 96.50 113 GLN A C 1
ATOM 918 O O . GLN A 1 113 ? -14.659 0.078 4.988 1.00 96.50 113 GLN A O 1
ATOM 923 N N . MET A 1 114 ? -12.997 -1.290 4.323 1.00 96.88 114 MET A N 1
ATOM 924 C CA . MET A 1 114 ? -12.975 -2.125 5.527 1.00 96.88 114 MET A CA 1
ATOM 925 C C . MET A 1 114 ? -12.598 -1.325 6.774 1.00 96.88 114 MET A C 1
ATOM 927 O O . MET A 1 114 ? -13.242 -1.454 7.814 1.00 96.88 114 MET A O 1
ATOM 931 N N . ALA A 1 115 ? -11.588 -0.457 6.663 1.00 96.19 115 ALA A N 1
ATOM 932 C CA . ALA A 1 115 ? -11.162 0.404 7.758 1.00 96.19 115 ALA A CA 1
ATOM 933 C C . ALA A 1 115 ? -12.282 1.365 8.184 1.00 96.19 115 ALA A C 1
ATOM 935 O O . ALA A 1 115 ? -12.568 1.459 9.374 1.00 96.19 115 ALA A O 1
ATOM 936 N N . SER A 1 116 ? -12.964 2.005 7.222 1.00 94.56 116 SER A N 1
ATOM 937 C CA . SER A 1 116 ? -14.100 2.893 7.514 1.00 94.56 116 SER A CA 1
ATOM 9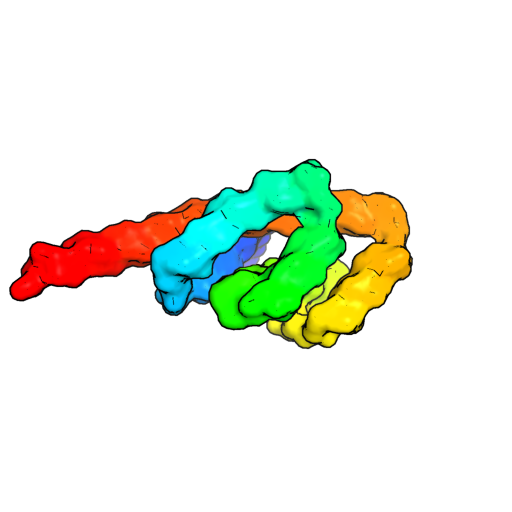38 C C . SER A 1 116 ? -15.240 2.151 8.212 1.00 94.56 116 SER A C 1
ATOM 940 O O . SER A 1 116 ? -15.732 2.619 9.234 1.00 94.56 116 SER A O 1
ATOM 942 N N . ALA A 1 117 ? -15.633 0.982 7.694 1.00 94.06 117 ALA A N 1
ATOM 943 C CA . ALA A 1 117 ? -16.719 0.195 8.274 1.00 94.06 117 ALA A CA 1
ATOM 944 C C . ALA A 1 117 ? -16.414 -0.217 9.723 1.00 94.06 117 ALA A C 1
ATOM 946 O O . ALA A 1 117 ? -17.267 -0.091 10.599 1.00 94.06 117 ALA A O 1
ATOM 947 N N . ARG A 1 118 ? -15.184 -0.665 10.004 1.00 89.75 118 ARG A N 1
ATOM 948 C CA . ARG A 1 118 ? -14.805 -1.128 11.343 1.00 89.75 118 ARG A CA 1
ATOM 949 C C . ARG A 1 118 ? -14.636 0.005 12.358 1.00 89.75 118 ARG A C 1
ATOM 951 O O . ARG A 1 118 ? -14.907 -0.212 13.537 1.00 89.75 118 ARG A O 1
ATOM 958 N N . THR A 1 119 ? -14.163 1.188 11.960 1.00 86.81 119 THR A N 1
ATOM 959 C CA . THR A 1 119 ? -14.116 2.328 12.892 1.00 86.81 119 THR A CA 1
ATOM 960 C C . THR A 1 119 ? -15.514 2.837 13.212 1.00 86.81 119 THR A C 1
ATOM 962 O O . THR A 1 119 ? -15.809 3.030 14.383 1.00 86.81 119 THR A O 1
ATOM 965 N N . SER A 1 120 ? -16.403 2.939 12.216 1.00 81.12 120 SER A N 1
ATOM 966 C CA . SER A 1 120 ? -17.789 3.366 12.454 1.00 81.12 120 SER A CA 1
ATOM 967 C C . SER A 1 120 ? -18.537 2.443 13.419 1.00 81.12 120 SER A C 1
ATOM 969 O O . SER A 1 120 ? -19.256 2.935 14.276 1.00 81.12 120 SER A O 1
ATOM 971 N N . GLN A 1 121 ? -18.319 1.125 13.334 1.00 73.50 121 GLN A N 1
ATOM 972 C CA . GLN A 1 121 ? -18.901 0.149 14.268 1.00 73.50 121 GLN A CA 1
ATOM 973 C C . GLN A 1 121 ? -18.444 0.353 15.724 1.00 73.50 121 GLN A C 1
ATOM 975 O O . GLN A 1 121 ? -19.229 0.143 16.648 1.00 73.50 121 GLN A O 1
ATOM 980 N N . ARG A 1 122 ? -17.183 0.759 15.939 1.00 74.19 122 ARG A N 1
ATOM 981 C CA . ARG A 1 122 ? -16.647 1.044 17.282 1.00 74.19 122 ARG A CA 1
ATOM 982 C C . ARG A 1 122 ? -17.208 2.337 17.859 1.00 74.19 122 ARG A C 1
ATOM 984 O O . ARG A 1 122 ? -17.579 2.356 19.024 1.00 74.19 122 ARG A O 1
ATOM 991 N N . ASP A 1 123 ? -17.334 3.372 17.033 1.00 69.56 123 ASP A N 1
ATOM 992 C CA . ASP A 1 123 ? -17.896 4.654 17.464 1.00 69.56 123 ASP A CA 1
ATOM 993 C C . ASP A 1 123 ? -19.368 4.504 17.903 1.00 69.56 123 ASP A C 1
ATOM 995 O O . ASP A 1 123 ? -19.792 5.144 18.860 1.00 69.56 123 ASP A O 1
ATOM 999 N N . THR A 1 124 ? -20.137 3.609 17.268 1.00 66.06 124 THR A N 1
ATOM 1000 C CA . THR A 1 124 ? -21.521 3.310 17.678 1.00 66.06 124 THR A CA 1
ATOM 1001 C C . THR A 1 124 ? -21.622 2.487 18.963 1.00 66.06 124 THR A C 1
ATOM 1003 O O . THR A 1 124 ? -22.558 2.690 19.720 1.00 66.06 124 THR A O 1
ATOM 1006 N N . THR A 1 125 ? -20.669 1.592 19.255 1.00 61.91 125 THR A N 1
ATOM 1007 C CA . THR A 1 125 ? -20.724 0.758 20.477 1.00 61.91 125 THR A CA 1
ATOM 1008 C C . THR A 1 125 ? -20.247 1.487 21.732 1.00 61.91 125 THR A C 1
ATOM 1010 O O . THR A 1 125 ? -20.626 1.101 22.832 1.00 61.91 125 THR A O 1
ATOM 1013 N N . THR A 1 126 ? -19.428 2.532 21.594 1.00 59.34 126 THR A N 1
ATOM 1014 C CA . THR A 1 126 ? -18.988 3.366 22.727 1.00 59.34 126 THR A CA 1
ATOM 1015 C C . THR A 1 126 ? -20.037 4.401 23.148 1.00 59.34 126 THR A C 1
ATOM 1017 O O . THR A 1 126 ? -19.955 4.909 24.256 1.00 59.34 126 THR A O 1
ATOM 1020 N N . ASN A 1 127 ? -21.027 4.705 22.303 1.00 55.34 127 ASN A N 1
ATOM 1021 C CA . ASN A 1 127 ? -22.035 5.736 22.580 1.00 55.34 127 ASN A CA 1
ATOM 1022 C C . ASN A 1 127 ? -23.330 5.193 23.227 1.00 55.34 127 ASN A C 1
ATOM 1024 O O . ASN A 1 127 ? -24.230 5.977 23.515 1.00 55.34 127 ASN A O 1
ATOM 1028 N N . ASP A 1 128 ? -23.409 3.873 23.440 1.00 50.34 128 ASP A N 1
ATOM 1029 C CA . ASP A 1 128 ? -24.523 3.159 24.089 1.00 50.34 128 ASP A CA 1
ATOM 1030 C C . ASP A 1 128 ? -24.169 2.681 25.524 1.00 50.34 128 ASP A C 1
ATOM 1032 O O . ASP A 1 128 ? -24.850 1.819 26.086 1.00 50.34 128 ASP A O 1
ATOM 1036 N N . GLN A 1 129 ? -23.101 3.223 26.128 1.00 42.19 129 GLN A N 1
ATOM 1037 C CA . GLN A 1 129 ? -22.705 3.020 27.535 1.00 42.19 129 GLN A CA 1
ATOM 1038 C C . GLN A 1 129 ? -22.515 4.364 28.234 1.00 42.19 129 GLN A C 1
ATOM 1040 O O . GLN A 1 129 ? -22.877 4.443 29.429 1.00 42.19 129 GLN A O 1
#

Radius of gyration: 15.63 Å; Cα contacts (8 Å, |Δi|>4): 105; chains: 1; bounding box: 40×48×44 Å

Sequence (129 aa):
MEQGHRLTLEQRRAQDAWAKCQQYTKEHVNIAKALPALIMNSGLMQVLAFCHEKGGAHELVAQQLRIWLNYRFNGSNRDLGFEAFMEALMNASPRDYQAITTEAFAWLKWLRQMASARTSQRDTTTNDQ

Foldseek 3Di:
DDPDPDDDPLRVLLVLLLVLLQPPDPVLLVLLVCLLVCCVVPNDLVQLVVLVVVDDSSPSNSQSLQLVLCCVPVVGNDRPDSPSSSVCLVPDDPVVVVVSSVVSNSSSVSNNVSNVVNNVVVVVVVVVD

Mean predicted aligned error: 4.71 Å

=== Feature glossary ===
The record interleaves many kinds of information about one protein. Here is each kind framed as the question it answers.

Q: What known structures does this most resemble?
A: Structural nearest neighbors (via Foldseek easy-search vs the PDB). Reported per hit: target PDB id, E-value, and alignment TM-score. A TM-score above ~0.5 is the conventional threshold for 'same fold'.

Q: Where is each backbone atom in 3D?
A: The mmCIF table is the protein's shape written out atom by atom. For each backbone N, Cα, C, and carbonyl O, it records an (x, y, z) coordinate triple in Å plus the residue type, chain letter, and residue number.

Q: What are the backbone torsion angles?
A: The φ/ψ torsion pair specifies the backbone conformation at each residue. φ rotates about the N–Cα bond, ψ about the Cα–C bond. Steric clashes forbid most of the (φ, ψ) plane — the allowed regions (α-helix basin, β-sheet basin, left-handed helix) are the Ramachandran-allowed regions.

Q: Which residues are buried vs exposed?
A: Solvent-accessible surface area (SASA) is the area in Å² traced out by the centre of a 1.4 Å probe sphere (a water molecule) rolled over the protein's van der Waals surface (Shrake–Rupley / Lee–Richards construction). Buried residues have near-zero SASA; fully exposed residues can exceed 200 Å². The total SASA scales roughly with the number of surface residues.

Q: How confident is the AlphaFold model at each residue?
A: pLDDT is the predicted lDDT-Cα score: AlphaFold's confidence that the local environment of each residue (all inter-atomic distances within 15 Å) is correctly placed. It is a per-residue number between 0 and 100, with higher meaning more reliable.

Q: What does the local fold look like, residue by residue?
A: 3Di is Foldseek's structural alphabet. Each residue is assigned one of twenty discrete states based on how its Cα sits relative to its spatial (not sequential) neighbors. Aligning 3Di strings finds structural homologs roughly as well as full 3D superposition, but orders of magnitude faster.

Q: How big and how compact is the whole molecule?
A: Radius of gyration (Rg) is the root-mean-square distance of Cα atoms from their centroid — a single number for overall size and compactness. A globular domain of N residues has Rg ≈ 2.2·N^0.38 Å; an extended or disordered chain has a much larger Rg. The Cα contact count is the number of residue pairs whose Cα atoms are within 8 Å and are more than four positions apart in sequence — a standard proxy for t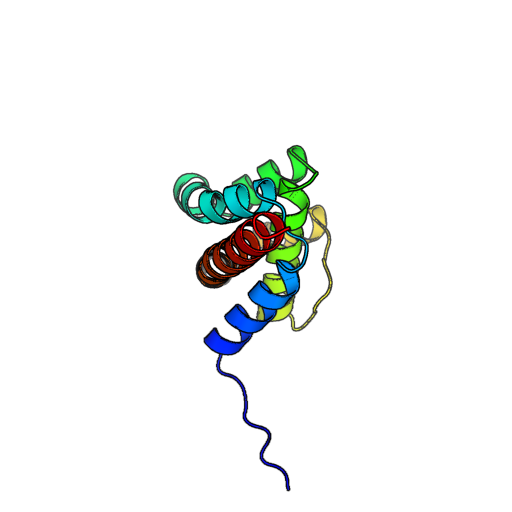ertiary packing density. The bounding box is the smallest axis-aligned box enclosing all Cα atoms.

Q: Which residues are in helices, strands, or loops?
A: DSSP 8-state secondary structure assigns each residue one of H (α-helix), G (3₁₀-helix), I (π-helix), E (extended β-strand), B (isolated β-bridge), T (hydrogen-bonded turn), S (bend), or '-' (coil). The assignment is computed from backbone hydrogen-bond geometry via the Kabsch–Sander algorithm.

Q: How mobile is each atom in the crystal?
A: Crystallographic B-factors measure how much each atom's electron density is smeared out, in Å². They rise in mobile loops and surface residues and fall in the buried interior. In AlphaFold models this column is repurposed to hold pLDDT instead.

Q: What if only a Cα trace is available?
A: P-SEA three-state annotation labels each residue as helix, strand, or coil based purely on the geometry of the Cα trace. It serves as a fallback when the full backbone (and thus DSSP) is unavailable.

Q: What family and function is it annotated with?
A: Database cross-references. InterPro integrates a dozen domain/family signature databases into unified entries with residue-range hits. GO terms attach function/process/location labels with evidence codes. CATH codes position the fold in a four-level structural taxonomy. Organism is the NCBI-taxonomy species name.

Q: Are the domains correctly placed relative to each other?
A: Predicted Aligned Error (PAE) is an AlphaFold confidence matrix: entry (i, j) is the expected error in the position of residue j, in ångströms, when the prediction is superimposed on the true structure at residue i. Low PAE within a block of residues means that block is internally rigid and well-predicted; high PAE between two blocks means their relative placement is uncertain even if each block individually is confident.

Q: What do the diagnostic plots show?
A: Three diagnostic plots accompany the record. The Cα contact map visualizes the tertiary structure as a 2D adjacency matrix (8 Å cutoff, sequence-local contacts suppressed). The Ramachandran plot shows the distribution of backbone (φ, ψ) torsions, with points in the α and β basins reflecting secondary structure content. The PAE plot shows AlphaFold's inter-residue confidence as a color matrix.

Q: What is the amino-acid chain?
A: Primary structure: the covalent order of the twenty standard amino acids along the backbone. Two proteins with the same sequence will (almost always) fold to the same structure; two with 30% identity often share a fold but not the details.

Q: What do the rendered images show?
A: 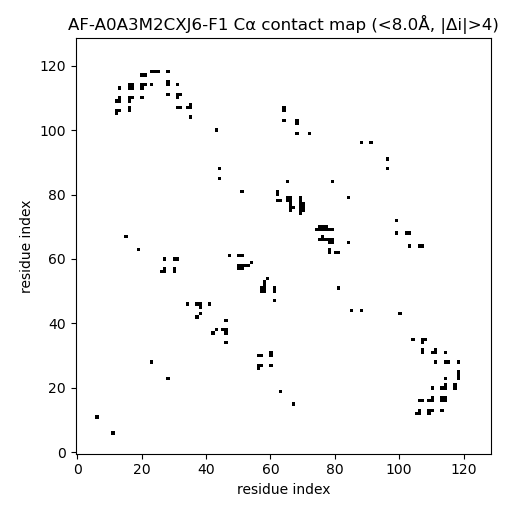The six renders are orthographic views along the three Cartesian axes in both directions. Representation (cartoon, sticks, or surface) and color scheme (sequence-rainbow or by-chain) vary across proteins so the training set covers all the common visualization conventions.